Protein AF-A0AAU3EUW2-F1 (afdb_monomer_lite)

Sequence (44 aa):
MNLEYPTWRTEDGFDAFDLTVDLVVDPDLARWQWRHNRPSPSRF

Structure (mmCIF, N/CA/C/O backbone):
data_AF-A0AAU3EUW2-F1
#
_entry.id   AF-A0AAU3EUW2-F1
#
loop_
_atom_site.group_PDB
_atom_site.id
_atom_site.type_symbol
_atom_site.label_atom_id
_atom_site.label_alt_id
_atom_site.label_comp_id
_atom_site.label_asym_id
_atom_site.label_entity_id
_atom_site.label_seq_id
_atom_site.pdbx_PDB_ins_code
_atom_site.Cartn_x
_atom_site.Cartn_y
_atom_site.Cartn_z
_atom_site.occupancy
_atom_site.B_iso_or_equiv
_atom_site.auth_seq_id
_atom_site.auth_comp_id
_atom_site.auth_asym_id
_atom_site.auth_atom_id
_atom_site.pdbx_PDB_model_num
ATOM 1 N N . MET A 1 1 ? -6.159 -1.277 3.829 1.00 92.06 1 MET A N 1
ATOM 2 C CA . MET A 1 1 ? -5.201 -0.510 3.013 1.00 92.06 1 MET A CA 1
ATOM 3 C C . MET A 1 1 ? -3.845 -1.175 3.142 1.00 92.06 1 MET A C 1
ATOM 5 O O . MET A 1 1 ? -3.462 -1.447 4.275 1.00 92.06 1 MET A O 1
ATOM 9 N N . ASN A 1 2 ? -3.182 -1.444 2.014 1.00 90.56 2 ASN A N 1
ATOM 10 C CA . ASN A 1 2 ? -1.812 -1.959 1.981 1.00 90.56 2 ASN A CA 1
ATOM 11 C C . ASN A 1 2 ? -0.843 -0.777 2.050 1.00 90.56 2 ASN A C 1
ATOM 13 O O . ASN A 1 2 ? -1.057 0.203 1.329 1.00 90.56 2 ASN A O 1
ATOM 17 N N . LEU A 1 3 ? 0.156 -0.819 2.932 1.00 91.81 3 LEU A N 1
ATOM 18 C CA . LEU A 1 3 ? 1.210 0.196 2.931 1.00 91.81 3 LEU A CA 1
ATOM 19 C C . LEU A 1 3 ? 2.391 -0.329 2.125 1.00 91.81 3 LEU A C 1
ATOM 21 O O . LEU A 1 3 ? 2.956 -1.378 2.416 1.00 91.81 3 LEU A O 1
ATOM 25 N N . GLU A 1 4 ? 2.766 0.432 1.109 1.00 93.38 4 GLU A N 1
ATOM 26 C CA . GLU A 1 4 ? 3.809 0.070 0.159 1.00 93.38 4 GLU A CA 1
ATOM 27 C C . GLU A 1 4 ? 4.749 1.255 -0.034 1.00 93.38 4 GLU A C 1
ATOM 29 O O . GLU A 1 4 ? 4.378 2.415 0.190 1.00 93.38 4 GLU A O 1
ATOM 34 N N . TYR A 1 5 ? 5.971 0.978 -0.482 1.00 90.06 5 TYR A N 1
ATOM 35 C CA . TYR A 1 5 ? 6.788 2.031 -1.072 1.00 90.06 5 TYR A CA 1
ATOM 36 C C . TYR A 1 5 ? 6.091 2.625 -2.302 1.00 90.06 5 TYR A C 1
ATOM 38 O O . TYR A 1 5 ? 5.360 1.910 -2.993 1.00 90.06 5 TYR A O 1
ATOM 46 N N . PRO A 1 6 ? 6.338 3.914 -2.612 1.00 90.94 6 PRO A N 1
ATOM 47 C CA . PRO A 1 6 ? 5.855 4.516 -3.844 1.00 90.94 6 PRO A CA 1
ATOM 48 C C . PRO A 1 6 ? 6.179 3.628 -5.042 1.00 90.94 6 PRO A C 1
ATOM 50 O O . PRO A 1 6 ? 7.333 3.256 -5.255 1.00 90.94 6 PRO A O 1
ATOM 53 N N . THR A 1 7 ? 5.144 3.296 -5.800 1.00 92.12 7 THR A N 1
ATOM 54 C CA . THR A 1 7 ? 5.220 2.352 -6.906 1.00 92.12 7 THR A CA 1
ATOM 55 C C . THR A 1 7 ? 6.160 2.854 -8.002 1.00 92.12 7 THR A C 1
ATOM 57 O O . THR A 1 7 ? 6.074 4.012 -8.428 1.00 92.12 7 THR A O 1
ATOM 60 N N . TRP A 1 8 ? 7.035 1.981 -8.499 1.00 93.31 8 TRP A N 1
ATOM 61 C CA . TRP A 1 8 ? 7.90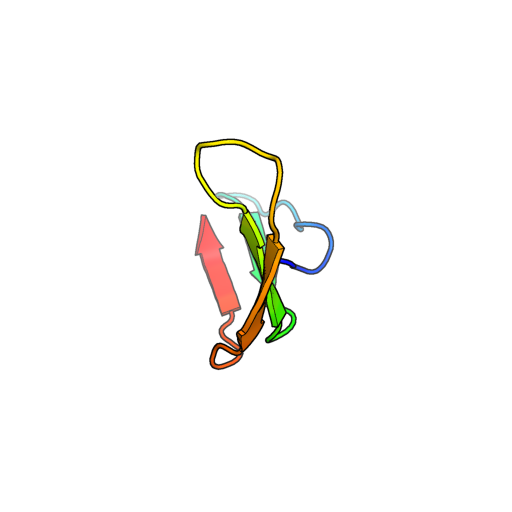9 2.279 -9.630 1.00 93.31 8 TRP A CA 1
ATOM 62 C C . TRP A 1 8 ? 7.299 1.758 -10.922 1.00 93.31 8 TRP A C 1
ATOM 64 O O . TRP A 1 8 ? 6.897 0.605 -11.010 1.00 93.31 8 TRP A O 1
ATOM 74 N N . ARG A 1 9 ? 7.228 2.614 -11.943 1.00 94.50 9 ARG A N 1
ATOM 75 C CA . ARG A 1 9 ? 6.739 2.218 -13.265 1.00 94.50 9 ARG A CA 1
ATOM 76 C C . ARG A 1 9 ? 7.842 1.502 -14.041 1.00 94.50 9 ARG A C 1
ATOM 78 O O . ARG A 1 9 ? 8.956 2.016 -14.128 1.00 94.50 9 ARG A O 1
ATOM 85 N N . THR A 1 10 ? 7.508 0.369 -14.642 1.00 91.25 10 THR A N 1
ATOM 86 C CA . THR A 1 10 ? 8.371 -0.396 -15.547 1.00 91.25 10 THR A CA 1
ATOM 87 C C . THR A 1 10 ? 7.827 -0.330 -16.977 1.00 91.25 10 THR A C 1
ATOM 89 O O . THR A 1 10 ? 6.800 0.300 -17.245 1.00 91.25 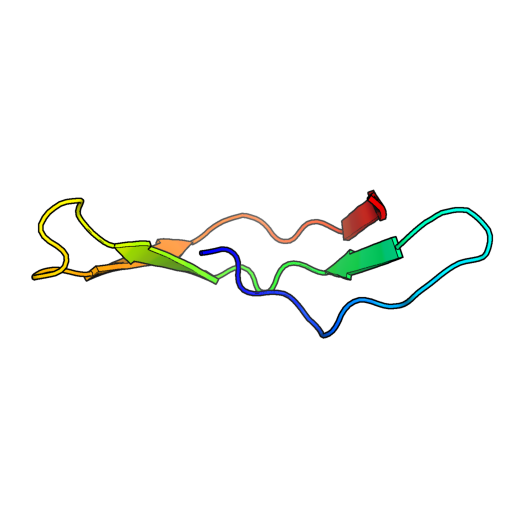10 THR A O 1
ATOM 92 N N . GLU A 1 11 ? 8.538 -0.943 -17.923 1.00 94.75 11 GLU A N 1
ATOM 93 C CA . GLU A 1 11 ? 8.122 -1.002 -19.332 1.00 94.75 11 GLU A CA 1
ATOM 94 C C . GLU A 1 11 ? 6.780 -1.730 -19.521 1.00 94.75 11 GLU A C 1
ATOM 96 O O . GLU A 1 11 ? 5.981 -1.358 -20.377 1.00 94.75 11 GLU A O 1
ATOM 101 N N . ASP A 1 12 ? 6.507 -2.727 -18.683 1.00 91.50 12 ASP A N 1
ATOM 102 C CA . ASP A 1 12 ? 5.377 -3.647 -18.793 1.00 91.50 12 ASP A CA 1
ATOM 103 C C . ASP A 1 12 ? 4.420 -3.614 -17.591 1.00 91.50 12 ASP A C 1
ATOM 105 O O . ASP A 1 12 ? 3.489 -4.415 -17.541 1.00 91.50 12 ASP A O 1
ATOM 109 N N . GLY A 1 13 ? 4.614 -2.696 -16.640 1.00 92.31 13 GLY A N 1
ATOM 110 C CA . GLY A 1 13 ? 3.756 -2.601 -15.463 1.00 92.31 13 GLY A CA 1
ATOM 111 C C . GLY A 1 13 ? 4.349 -1.752 -14.349 1.00 92.31 13 GLY A C 1
ATOM 112 O O . GLY A 1 13 ? 4.867 -0.651 -14.579 1.00 92.31 13 GLY A O 1
ATOM 113 N N . PHE A 1 14 ? 4.216 -2.259 -13.129 1.00 92.88 14 PHE A N 1
ATOM 114 C CA . PHE A 1 14 ? 4.617 -1.568 -11.918 1.00 92.88 14 PHE A CA 1
ATOM 115 C C . PHE A 1 14 ? 5.238 -2.515 -10.894 1.00 92.88 14 PHE A C 1
ATOM 117 O O . PHE A 1 14 ? 4.673 -3.564 -10.589 1.00 92.88 14 PHE A O 1
ATOM 124 N N . ASP A 1 15 ? 6.350 -2.090 -10.303 1.00 91.56 15 ASP A N 1
ATOM 125 C CA . ASP A 1 15 ? 6.959 -2.748 -9.153 1.00 91.56 15 ASP A CA 1
ATOM 126 C C . ASP A 1 15 ? 6.549 -2.030 -7.862 1.00 91.56 15 ASP A C 1
ATOM 128 O O . ASP A 1 15 ? 6.618 -0.799 -7.752 1.00 91.56 15 ASP A O 1
ATOM 132 N N . ALA A 1 16 ? 6.152 -2.813 -6.863 1.00 90.00 16 ALA A N 1
ATOM 133 C CA . ALA A 1 16 ? 5.828 -2.344 -5.525 1.00 90.00 16 ALA A CA 1
ATOM 134 C C . ALA A 1 16 ? 6.482 -3.225 -4.456 1.00 90.00 16 ALA A C 1
ATOM 136 O O . ALA A 1 16 ? 6.750 -4.414 -4.659 1.00 90.00 16 ALA A O 1
ATOM 137 N N . PHE A 1 17 ? 6.725 -2.633 -3.288 1.00 90.88 17 PHE A N 1
ATOM 138 C CA . PHE A 1 17 ? 7.294 -3.337 -2.144 1.00 90.88 17 PHE A CA 1
ATOM 139 C C . PHE A 1 17 ? 6.461 -3.082 -0.892 1.00 90.88 17 PHE A C 1
ATOM 141 O O . PHE A 1 17 ? 6.286 -1.934 -0.479 1.00 90.88 17 PHE A O 1
ATOM 148 N N . ASP A 1 18 ? 5.984 -4.170 -0.293 1.00 91.88 18 ASP A N 1
ATOM 149 C CA . ASP A 1 18 ? 5.151 -4.177 0.906 1.00 91.88 18 ASP A CA 1
ATOM 150 C C . ASP A 1 18 ? 5.928 -3.769 2.173 1.00 91.88 18 ASP A C 1
ATOM 152 O O . ASP A 1 18 ? 7.032 -4.258 2.430 1.00 91.88 18 ASP A O 1
ATOM 156 N N . LEU A 1 19 ? 5.345 -2.879 2.983 1.00 91.56 19 LEU A N 1
ATOM 157 C CA . LEU A 1 19 ? 5.955 -2.355 4.213 1.00 91.56 19 LEU A CA 1
ATOM 158 C C . LEU A 1 19 ? 5.661 -3.196 5.460 1.00 91.56 19 LEU A C 1
ATOM 160 O O . LEU A 1 19 ? 5.961 -2.759 6.572 1.00 91.56 19 LEU A O 1
ATOM 164 N N . THR A 1 20 ? 5.121 -4.405 5.314 1.00 92.25 20 THR A N 1
ATOM 165 C CA . THR A 1 20 ? 4.781 -5.345 6.396 1.00 92.25 20 THR A CA 1
ATOM 166 C C . THR A 1 20 ? 3.661 -4.896 7.333 1.00 92.25 20 THR A C 1
ATOM 168 O O . THR A 1 20 ? 3.337 -5.591 8.298 1.00 92.25 20 THR A O 1
ATOM 171 N N . VAL A 1 21 ? 3.073 -3.725 7.109 1.00 92.69 21 VAL A N 1
ATOM 172 C CA . VAL A 1 21 ? 2.019 -3.179 7.957 1.00 92.69 21 VAL A CA 1
ATOM 173 C C . VA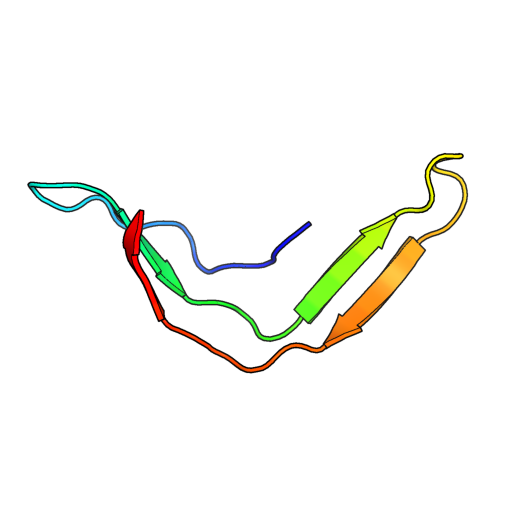L A 1 21 ? 0.874 -2.674 7.104 1.00 92.69 21 VAL A C 1
ATOM 175 O O . VAL A 1 21 ? 1.050 -1.893 6.179 1.00 92.69 21 VAL A O 1
ATOM 178 N N . ASP A 1 22 ? -0.323 -3.077 7.493 1.00 94.50 22 ASP A N 1
ATOM 179 C CA . ASP A 1 22 ? -1.564 -2.707 6.848 1.00 94.50 22 ASP A CA 1
ATOM 180 C C . ASP A 1 22 ? -2.492 -2.038 7.845 1.00 94.50 22 ASP A C 1
ATOM 182 O O . ASP A 1 22 ? -2.505 -2.354 9.038 1.00 94.50 22 ASP A O 1
ATOM 186 N N . LEU A 1 23 ? -3.354 -1.173 7.325 1.00 94.88 23 LEU A N 1
ATOM 187 C CA . LEU A 1 23 ? -4.463 -0.619 8.086 1.00 94.88 23 LEU A CA 1
ATOM 188 C C . LEU A 1 23 ? -5.757 -1.327 7.690 1.00 94.88 23 LEU A C 1
ATOM 190 O O . LEU A 1 23 ? -6.177 -1.269 6.530 1.00 94.88 23 LEU A O 1
ATOM 194 N N . VAL A 1 24 ? -6.413 -1.971 8.647 1.00 96.69 24 VAL A N 1
ATOM 195 C CA . VAL A 1 24 ? -7.766 -2.507 8.479 1.00 96.69 24 VAL A CA 1
ATOM 196 C C . VAL A 1 24 ? -8.733 -1.504 9.086 1.00 96.69 24 VAL A C 1
ATOM 198 O O . VAL A 1 24 ? -8.574 -1.112 10.238 1.00 96.69 24 VAL A O 1
ATOM 201 N N . VAL A 1 25 ? -9.711 -1.075 8.298 1.00 96.19 25 VAL A N 1
ATOM 202 C CA . VAL A 1 25 ? -10.757 -0.145 8.728 1.00 96.19 25 VAL A CA 1
ATOM 203 C C . VAL A 1 25 ? -12.072 -0.907 8.701 1.00 96.19 25 VAL A C 1
ATOM 205 O O . VAL A 1 25 ? -12.369 -1.566 7.701 1.00 96.19 25 VAL A O 1
ATOM 208 N N . ASP A 1 26 ? -12.823 -0.851 9.798 1.00 96.56 26 ASP A N 1
ATOM 209 C CA . ASP A 1 26 ? -14.125 -1.508 9.887 1.00 96.56 26 ASP A CA 1
ATOM 210 C C . ASP A 1 26 ? -15.127 -0.837 8.927 1.00 96.56 26 ASP A C 1
ATOM 212 O O . ASP A 1 26 ? -14.992 0.351 8.617 1.00 96.56 26 ASP A O 1
ATOM 216 N N . PRO A 1 27 ? -16.158 -1.558 8.442 1.00 95.31 27 PRO A N 1
ATOM 217 C CA . PRO A 1 27 ? -17.107 -1.012 7.468 1.00 95.31 27 PRO A CA 1
ATOM 218 C C . PRO A 1 27 ? -17.888 0.214 7.957 1.00 95.31 27 PRO A C 1
ATOM 220 O O . PRO A 1 27 ? -18.383 0.988 7.141 1.00 95.31 27 PRO A O 1
ATOM 223 N N . ASP A 1 28 ? -18.009 0.389 9.275 1.00 96.00 28 ASP A N 1
ATOM 224 C CA . ASP A 1 28 ? -18.648 1.554 9.894 1.00 96.00 28 ASP A CA 1
ATOM 225 C C . ASP A 1 28 ? -17.745 2.802 9.924 1.00 96.00 28 ASP A C 1
ATOM 227 O O . ASP A 1 28 ? -18.193 3.871 10.337 1.00 96.00 28 ASP A O 1
ATOM 231 N N . LEU A 1 29 ? -16.486 2.672 9.479 1.00 93.75 29 LEU A N 1
ATOM 232 C CA . LEU A 1 29 ? -15.437 3.697 9.462 1.00 93.75 29 LEU A CA 1
ATOM 233 C C . LEU A 1 29 ? -15.103 4.298 10.837 1.00 93.75 29 LEU A C 1
ATOM 235 O O . LEU A 1 29 ? -14.333 5.255 10.923 1.00 93.75 29 LEU A O 1
ATOM 239 N N . ALA A 1 30 ? -15.653 3.749 11.918 1.00 96.06 30 ALA A N 1
ATOM 240 C CA . ALA A 1 30 ? -15.479 4.267 13.269 1.00 96.06 30 ALA A CA 1
ATOM 241 C C . ALA A 1 30 ? -14.286 3.624 13.983 1.00 96.06 30 ALA A C 1
ATOM 243 O O . ALA A 1 30 ? -13.818 4.130 15.006 1.00 96.06 30 ALA A O 1
ATOM 244 N N . ARG A 1 31 ? -13.802 2.494 13.464 1.00 95.44 31 ARG A N 1
ATOM 245 C CA . ARG A 1 31 ? -12.722 1.714 14.061 1.00 95.44 31 ARG A CA 1
ATOM 246 C C . ARG A 1 31 ? -11.692 1.336 13.020 1.00 95.44 31 ARG A C 1
ATOM 248 O O . ARG A 1 31 ? -12.000 1.064 11.861 1.00 95.44 31 ARG A O 1
ATOM 255 N N . TRP A 1 32 ? -10.449 1.308 13.470 1.00 96.94 32 TRP A N 1
ATOM 256 C CA . TRP A 1 32 ? -9.338 0.826 12.679 1.00 96.94 32 TRP A CA 1
ATOM 257 C C . TRP A 1 32 ? -8.356 0.073 13.565 1.00 96.94 32 TRP A C 1
ATOM 259 O O . TRP A 1 32 ? -8.251 0.318 14.768 1.00 96.94 32 TRP A O 1
ATOM 269 N N . GLN A 1 33 ? -7.642 -0.857 12.946 1.00 96.44 33 GLN A N 1
ATOM 270 C CA . GLN A 1 33 ? -6.627 -1.673 13.589 1.00 96.44 33 GLN A CA 1
ATOM 271 C C . GLN A 1 33 ? -5.460 -1.919 12.638 1.00 96.44 33 GLN A C 1
ATOM 273 O O . GLN A 1 33 ? -5.625 -1.986 11.417 1.00 96.44 33 GLN A O 1
ATOM 278 N N . TRP A 1 34 ? -4.275 -2.079 13.215 1.00 96.69 34 TRP A N 1
ATOM 279 C CA . TRP A 1 34 ? -3.093 -2.498 12.475 1.00 96.69 34 TRP A CA 1
ATOM 280 C C . TRP A 1 34 ? -3.137 -4.002 12.202 1.00 96.69 34 TRP A C 1
ATOM 282 O O . TRP A 1 34 ? -3.471 -4.795 13.084 1.00 96.69 34 TRP A O 1
ATOM 292 N N . ARG A 1 35 ? -2.745 -4.396 10.993 1.00 94.88 35 ARG A N 1
ATOM 293 C CA . ARG A 1 35 ? -2.459 -5.782 10.613 1.00 94.88 35 ARG A CA 1
ATOM 294 C C . ARG A 1 35 ? -1.001 -5.879 10.179 1.00 94.88 35 ARG A C 1
ATOM 296 O O . ARG A 1 35 ? -0.480 -4.962 9.561 1.00 94.88 35 ARG A O 1
ATOM 303 N N . HIS A 1 36 ? -0.362 -6.997 10.499 1.00 91.94 36 HIS A N 1
ATOM 304 C CA . HIS A 1 36 ? 0.980 -7.320 10.026 1.00 91.94 36 HIS A CA 1
ATOM 305 C C . HIS A 1 36 ? 0.911 -8.441 8.988 1.00 91.94 36 HIS A C 1
ATOM 307 O O . HIS A 1 36 ? 0.180 -9.419 9.172 1.00 91.94 36 HIS A O 1
ATOM 313 N N . ASN A 1 37 ? 1.676 -8.305 7.916 1.00 85.50 37 ASN A N 1
ATOM 314 C CA . ASN A 1 37 ? 1.814 -9.273 6.834 1.00 85.50 37 ASN A CA 1
ATOM 315 C C . ASN A 1 37 ? 3.305 -9.539 6.556 1.00 85.50 37 ASN A C 1
ATOM 317 O O . ASN A 1 37 ? 4.196 -8.850 7.054 1.00 85.50 37 ASN A O 1
ATOM 321 N N . ARG A 1 38 ? 3.595 -10.607 5.803 1.00 86.00 38 ARG A N 1
ATOM 322 C CA . ARG A 1 38 ? 4.976 -10.881 5.391 1.00 86.00 38 ARG A CA 1
ATOM 323 C C . ARG A 1 38 ? 5.370 -9.937 4.253 1.00 86.00 38 ARG A C 1
ATOM 325 O O . ARG A 1 38 ? 4.599 -9.841 3.300 1.00 86.00 38 ARG A O 1
ATOM 332 N N . PRO A 1 39 ? 6.587 -9.367 4.291 1.00 84.19 39 PRO A N 1
ATOM 333 C CA . PRO A 1 39 ? 7.085 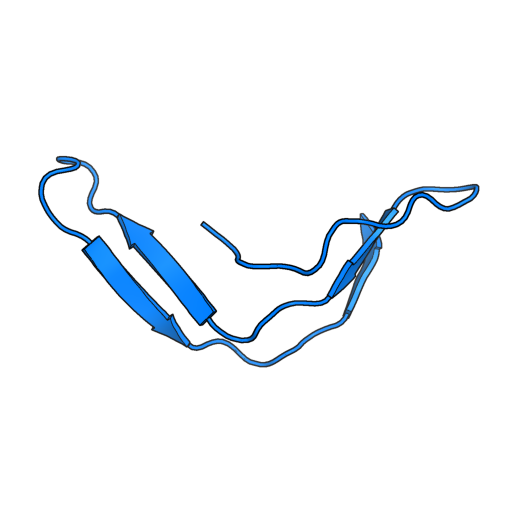-8.555 3.193 1.00 84.19 39 PRO A CA 1
ATOM 334 C C . PRO A 1 39 ? 7.127 -9.390 1.919 1.00 84.19 39 PRO A C 1
ATOM 336 O O . PRO A 1 39 ? 7.599 -10.534 1.924 1.00 84.19 39 PRO A O 1
ATOM 339 N N . SER A 1 40 ? 6.646 -8.809 0.826 1.00 86.88 40 SER A N 1
ATOM 340 C CA . SER A 1 40 ? 6.717 -9.430 -0.488 1.00 86.88 40 SER A CA 1
ATOM 341 C C . SER A 1 40 ? 6.868 -8.377 -1.588 1.00 86.88 40 SER A C 1
ATOM 343 O O . SER A 1 40 ? 6.204 -7.338 -1.537 1.00 86.88 40 SER A O 1
ATOM 345 N N . PRO A 1 41 ? 7.746 -8.615 -2.577 1.00 86.19 41 PRO A N 1
ATOM 346 C CA . PRO A 1 41 ? 7.729 -7.845 -3.808 1.00 86.19 41 PRO A CA 1
ATOM 347 C C . PRO A 1 41 ? 6.466 -8.199 -4.596 1.00 86.19 41 PRO A C 1
ATOM 349 O O . PRO A 1 41 ? 6.124 -9.377 -4.734 1.00 86.19 41 PRO A O 1
ATOM 352 N N . SER A 1 42 ? 5.792 -7.179 -5.114 1.00 84.31 42 SER A N 1
ATOM 353 C CA . SER A 1 42 ? 4.603 -7.332 -5.949 1.00 84.31 42 SER A CA 1
ATOM 354 C C . SER A 1 42 ? 4.834 -6.663 -7.294 1.00 84.31 42 SER A C 1
ATOM 356 O O . SER A 1 42 ? 5.414 -5.580 -7.360 1.00 84.31 42 SER A O 1
ATOM 358 N N . ARG A 1 43 ? 4.373 -7.319 -8.359 1.00 84.12 43 ARG A N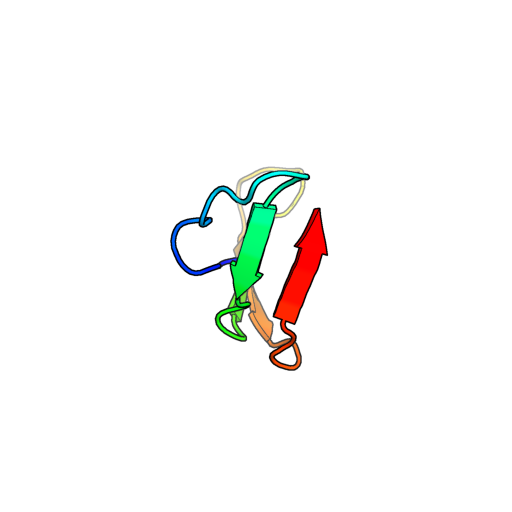 1
ATOM 359 C CA . ARG A 1 43 ? 4.364 -6.778 -9.717 1.00 84.12 43 ARG A CA 1
ATOM 360 C C . ARG A 1 43 ? 2.925 -6.737 -10.205 1.00 84.12 43 ARG A C 1
ATOM 362 O O . ARG A 1 43 ? 2.242 -7.762 -10.132 1.00 84.12 43 ARG A O 1
ATOM 369 N N . PHE A 1 44 ? 2.487 -5.565 -10.646 1.00 79.38 44 PHE A N 1
ATOM 370 C CA . PHE A 1 44 ? 1.119 -5.281 -11.079 1.00 79.38 44 PHE A CA 1
ATOM 371 C C . PHE A 1 44 ? 1.074 -4.843 -12.541 1.00 79.38 44 PHE A C 1
ATOM 373 O O . PHE A 1 44 ? 2.033 -4.165 -12.987 1.00 79.38 44 PHE A O 1
#

Foldseek 3Di:
DWDWDDWDADPVFIKIKGPQWDWDADPVNPDIDIDGDDIDIDTD

Radius of gyration: 12.91 Å; chains: 1; bounding box: 27×15×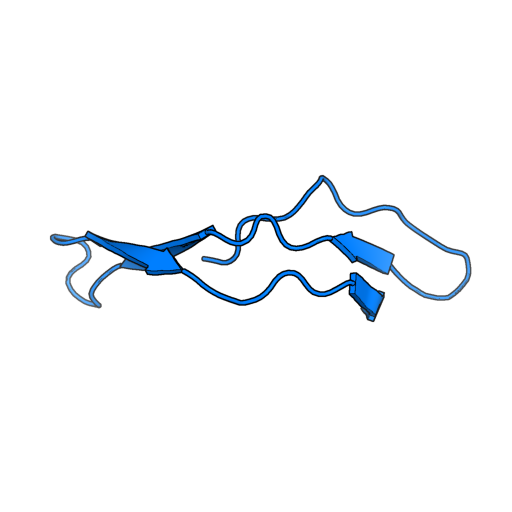33 Å

Secondary structure (DSSP, 8-state):
-EEEPPPEE-SSSEEEEEEEEEEEE-TTSS-EEEEE----EEE-

pLDDT: mean 91.84, std 4.04, range [79.38, 96.94]